Protein AF-A0A6J4YBT6-F1 (afdb_monomer_lite)

Secondary structure (DSSP, 8-state):
-HHHH-HHHHHHHHHHHTT-HHHHHHHHHHHHT-SSHHHHHHHHHHHHHHHHHTT-HHHHHHHHHHHHHH-TT---HHHHHHHHHHHHHHHHHHHHHTT-----

pLDDT: mean 95.5, std 7.11, range [60.28, 98.75]

Radius of gyration: 12.81 Å; chains: 1; bounding box: 27×21×35 Å

Foldseek 3Di:
DCVQQDPLLVVLLVCVLLLVLVSSLVSLVVQCPDPDLSNVLSSLLSQLLSCVVVVVVVSNQVSLVVNCVRPPVRPGSVSSVVVSVVVNVVSVVSCVVVVHDHDD

Structure (mmCIF, N/CA/C/O backbone):
data_AF-A0A6J4YBT6-F1
#
_entry.id   AF-A0A6J4YBT6-F1
#
loop_
_atom_site.group_PDB
_atom_site.id
_atom_site.type_symbol
_atom_site.label_atom_id
_atom_site.label_alt_id
_atom_site.label_comp_id
_atom_site.label_asym_id
_atom_site.label_entity_id
_atom_site.label_seq_id
_atom_site.pdbx_PDB_ins_code
_atom_site.Cartn_x
_atom_site.Cartn_y
_atom_site.Cartn_z
_atom_site.occupancy
_atom_site.B_iso_or_equiv
_atom_site.auth_seq_id
_atom_site.auth_comp_id
_atom_site.auth_asym_id
_atom_site.auth_atom_id
_atom_site.pdbx_PDB_model_num
ATOM 1 N N . MET A 1 1 ? 11.141 9.254 5.984 1.00 61.81 1 MET A N 1
ATOM 2 C CA . MET A 1 1 ? 10.411 8.163 5.299 1.00 61.81 1 MET A CA 1
ATOM 3 C C . MET A 1 1 ? 10.828 6.769 5.786 1.00 61.81 1 MET A C 1
ATOM 5 O O . MET A 1 1 ? 10.045 6.145 6.488 1.00 61.81 1 MET A O 1
ATOM 9 N N . LYS A 1 2 ? 12.066 6.306 5.512 1.00 60.28 2 LYS A N 1
ATOM 10 C CA . LYS A 1 2 ? 12.527 4.920 5.780 1.00 60.28 2 LYS A CA 1
ATOM 11 C C . LYS A 1 2 ? 12.323 4.428 7.225 1.00 60.28 2 LYS A C 1
ATOM 13 O O . LYS A 1 2 ? 11.833 3.325 7.415 1.00 60.28 2 LYS A O 1
ATOM 18 N N . LEU A 1 3 ? 12.631 5.243 8.241 1.00 65.38 3 LEU A N 1
ATOM 19 C CA . LEU A 1 3 ? 12.461 4.857 9.657 1.00 65.38 3 LEU A CA 1
ATOM 20 C C . LEU A 1 3 ? 10.994 4.609 10.051 1.00 65.38 3 LEU A C 1
ATOM 22 O O . LEU A 1 3 ? 10.716 3.688 10.817 1.00 65.38 3 LEU A O 1
ATOM 26 N N . LYS A 1 4 ? 10.067 5.408 9.505 1.00 77.88 4 LYS A N 1
ATOM 27 C CA . LYS A 1 4 ? 8.627 5.290 9.779 1.00 77.88 4 LYS A CA 1
ATOM 28 C C . LYS A 1 4 ? 8.019 4.072 9.080 1.00 77.88 4 LYS A C 1
ATOM 30 O O . LYS A 1 4 ? 7.215 3.374 9.681 1.00 77.88 4 LYS A O 1
ATOM 35 N N . MET A 1 5 ? 8.452 3.797 7.847 1.00 85.81 5 MET A N 1
ATOM 36 C CA . MET A 1 5 ? 7.936 2.672 7.062 1.00 85.81 5 MET A CA 1
ATOM 37 C C . MET A 1 5 ? 8.563 1.327 7.435 1.00 85.81 5 MET A C 1
ATOM 39 O O . MET A 1 5 ? 7.908 0.297 7.313 1.00 85.81 5 MET A O 1
ATOM 43 N N . GLY A 1 6 ? 9.817 1.322 7.881 1.00 92.31 6 GLY A N 1
ATOM 44 C CA . GLY A 1 6 ? 10.632 0.112 7.939 1.00 92.31 6 GLY A CA 1
ATOM 45 C C . GLY A 1 6 ? 11.320 -0.157 6.601 1.00 92.31 6 GLY A C 1
ATOM 46 O O . GLY A 1 6 ? 10.873 0.291 5.542 1.00 92.31 6 GLY A O 1
ATOM 47 N N . GLU A 1 7 ? 12.454 -0.857 6.649 1.00 95.75 7 GLU A N 1
ATOM 48 C CA . GLU A 1 7 ? 13.292 -1.088 5.468 1.00 95.75 7 GLU A CA 1
ATOM 49 C C . GLU A 1 7 ? 12.569 -1.875 4.375 1.00 95.75 7 GLU A C 1
ATOM 51 O O . GLU A 1 7 ? 12.626 -1.470 3.214 1.00 95.75 7 GLU A O 1
ATOM 56 N N . ASP A 1 8 ? 11.857 -2.941 4.736 1.00 97.12 8 ASP A N 1
ATOM 57 C CA . ASP A 1 8 ? 11.155 -3.771 3.759 1.00 97.12 8 ASP A CA 1
ATOM 58 C C . ASP A 1 8 ? 10.067 -2.985 3.034 1.00 97.12 8 ASP A C 1
ATOM 60 O O . ASP A 1 8 ? 10.054 -2.952 1.808 1.00 97.12 8 ASP A O 1
ATOM 64 N N . ASN A 1 9 ? 9.220 -2.252 3.760 1.00 98.00 9 ASN A N 1
ATOM 65 C CA . ASN A 1 9 ? 8.173 -1.441 3.136 1.00 98.00 9 ASN A CA 1
ATOM 66 C C . ASN A 1 9 ? 8.752 -0.306 2.284 1.00 98.00 9 ASN A C 1
ATOM 68 O O . ASN A 1 9 ? 8.227 -0.018 1.212 1.00 98.00 9 ASN A O 1
ATOM 72 N N . TYR A 1 10 ? 9.858 0.315 2.710 1.00 97.50 10 TYR A N 1
ATOM 73 C CA . TYR A 1 10 ? 10.542 1.318 1.892 1.00 97.50 10 TYR A CA 1
ATOM 74 C C . TYR A 1 10 ? 11.060 0.714 0.582 1.00 97.50 10 TYR A C 1
ATOM 76 O O . TYR A 1 10 ? 10.809 1.249 -0.496 1.00 97.50 10 TYR A O 1
ATOM 84 N N . ARG A 1 11 ? 11.732 -0.442 0.652 1.00 97.94 11 ARG A N 1
ATOM 85 C CA . ARG A 1 11 ? 12.180 -1.172 -0.543 1.00 97.94 11 ARG A CA 1
ATOM 86 C C . ARG A 1 11 ? 11.001 -1.642 -1.391 1.00 97.94 11 ARG A C 1
ATOM 88 O O . ARG A 1 11 ? 11.129 -1.703 -2.608 1.00 97.94 11 ARG A O 1
ATOM 95 N N . GLY A 1 12 ? 9.875 -1.969 -0.766 1.00 98.31 12 GLY A N 1
ATOM 96 C CA . GLY A 1 12 ? 8.654 -2.383 -1.441 1.00 98.31 12 GLY A CA 1
ATOM 97 C C . GLY A 1 12 ? 8.008 -1.244 -2.224 1.00 98.31 12 GLY A C 1
ATOM 98 O O . GLY A 1 12 ? 7.584 -1.462 -3.352 1.00 98.31 12 GLY A O 1
ATOM 99 N N . LEU A 1 13 ? 8.021 -0.020 -1.689 1.00 97.94 13 LEU A N 1
ATOM 100 C CA . LEU A 1 13 ? 7.593 1.172 -2.424 1.00 97.94 13 LEU A CA 1
ATOM 101 C C . LEU A 1 13 ? 8.504 1.447 -3.630 1.00 97.94 13 LEU A C 1
ATOM 103 O O . LEU A 1 13 ? 8.002 1.701 -4.720 1.00 97.94 13 LEU A O 1
ATOM 107 N N . LEU A 1 14 ? 9.827 1.329 -3.466 1.00 97.00 14 LEU A N 1
ATOM 108 C CA . LEU A 1 14 ? 10.763 1.452 -4.591 1.00 97.00 14 LEU A CA 1
ATOM 109 C C . LEU A 1 14 ? 10.515 0.369 -5.652 1.00 97.00 14 LEU A C 1
ATOM 111 O O . LEU A 1 14 ? 10.449 0.674 -6.835 1.00 97.00 14 LEU A O 1
ATOM 115 N N . ALA A 1 15 ? 10.301 -0.883 -5.242 1.00 98.12 15 ALA A N 1
ATOM 116 C CA . ALA A 1 15 ? 9.945 -1.963 -6.162 1.00 98.12 15 ALA A CA 1
ATOM 117 C C . ALA A 1 15 ? 8.614 -1.694 -6.884 1.00 98.12 15 ALA A C 1
ATOM 119 O O . ALA A 1 15 ? 8.481 -2.003 -8.066 1.00 98.12 15 ALA A O 1
ATOM 120 N N . LEU A 1 16 ? 7.635 -1.084 -6.205 1.00 98.06 16 LEU A N 1
ATOM 121 C CA . LEU A 1 16 ? 6.392 -0.662 -6.843 1.00 98.06 16 LEU A CA 1
ATOM 122 C C . LEU A 1 16 ? 6.667 0.394 -7.921 1.00 98.06 16 LEU A C 1
ATOM 124 O O . LEU A 1 16 ? 6.134 0.254 -9.018 1.00 98.06 16 LEU A O 1
ATOM 128 N N . VAL A 1 17 ? 7.519 1.395 -7.670 1.00 97.88 17 VAL A N 1
ATOM 129 C CA . VAL A 1 17 ? 7.944 2.363 -8.703 1.00 97.88 17 VAL A CA 1
ATOM 130 C C . VAL A 1 17 ? 8.506 1.641 -9.933 1.00 97.88 17 VAL A C 1
ATOM 132 O O . VAL A 1 17 ? 8.067 1.935 -11.038 1.00 97.88 17 VAL A O 1
ATOM 135 N N . GLU A 1 18 ? 9.345 0.616 -9.756 1.00 97.62 18 GLU A N 1
ATOM 136 C CA . GLU A 1 18 ? 9.901 -0.200 -10.857 1.00 97.62 18 GLU A CA 1
ATOM 137 C C . GLU A 1 18 ? 8.894 -1.140 -11.554 1.00 97.62 18 GLU A C 1
ATOM 139 O O . GLU A 1 18 ? 9.287 -1.962 -12.380 1.00 97.62 18 GLU A O 1
ATOM 144 N N . CYS A 1 19 ? 7.600 -1.076 -11.223 1.00 96.94 19 CYS A N 1
ATOM 145 C CA . CYS A 1 19 ? 6.580 -2.033 -11.673 1.00 96.94 19 CYS A CA 1
ATOM 146 C C . CYS A 1 19 ? 6.865 -3.493 -11.255 1.00 96.94 19 CYS A C 1
ATOM 148 O O . CYS A 1 19 ? 6.334 -4.432 -11.848 1.00 96.94 19 CYS A O 1
ATOM 150 N N . GLU A 1 20 ? 7.679 -3.719 -10.222 1.00 97.69 20 GLU A N 1
ATOM 151 C CA . GLU A 1 20 ? 7.984 -5.050 -9.691 1.00 97.69 20 GLU A CA 1
ATOM 152 C C . GLU A 1 20 ? 6.945 -5.463 -8.630 1.00 97.69 20 GLU A C 1
ATOM 154 O O . GLU A 1 20 ? 7.283 -5.731 -7.473 1.00 97.69 20 GLU A O 1
ATOM 159 N N . HIS A 1 21 ? 5.657 -5.528 -8.995 1.00 97.81 21 HIS A N 1
ATOM 160 C CA . HIS A 1 21 ? 4.558 -5.733 -8.032 1.00 97.81 21 HIS A CA 1
ATOM 161 C C . HIS A 1 21 ? 4.711 -6.994 -7.172 1.00 97.81 21 HIS A C 1
ATOM 163 O O . HIS A 1 21 ? 4.440 -6.953 -5.975 1.00 97.81 21 HIS A O 1
ATOM 169 N N . ASN A 1 22 ? 5.205 -8.102 -7.737 1.00 97.69 22 ASN A N 1
ATOM 170 C CA . ASN A 1 22 ? 5.455 -9.337 -6.979 1.00 97.69 22 ASN A CA 1
ATOM 171 C C . ASN A 1 22 ? 6.531 -9.151 -5.898 1.00 97.69 22 ASN A C 1
ATOM 173 O O . ASN A 1 22 ? 6.413 -9.688 -4.795 1.00 97.69 22 ASN A O 1
ATOM 177 N N . ARG A 1 23 ? 7.580 -8.379 -6.202 1.00 98.31 23 ARG A N 1
ATOM 178 C CA . ARG A 1 23 ? 8.641 -8.067 -5.242 1.00 98.31 23 ARG A CA 1
ATOM 179 C C . ARG A 1 23 ? 8.140 -7.088 -4.186 1.00 98.31 23 ARG A C 1
ATOM 181 O O . ARG A 1 23 ? 8.402 -7.301 -3.005 1.00 98.31 23 ARG A O 1
ATOM 188 N N . ALA A 1 24 ? 7.390 -6.065 -4.596 1.00 98.50 24 ALA A N 1
ATOM 189 C CA . ALA A 1 24 ? 6.740 -5.129 -3.685 1.00 98.50 24 ALA A CA 1
ATOM 190 C C . ALA A 1 24 ? 5.819 -5.864 -2.694 1.00 98.50 24 ALA A C 1
ATOM 192 O O . ALA A 1 24 ? 5.871 -5.608 -1.494 1.00 98.50 24 ALA A O 1
ATOM 193 N N . GLU A 1 25 ? 5.050 -6.845 -3.173 1.00 98.44 25 GLU A N 1
ATOM 194 C CA . GLU A 1 25 ? 4.167 -7.683 -2.357 1.00 98.44 25 GLU A CA 1
ATOM 195 C C . GLU A 1 25 ? 4.946 -8.542 -1.348 1.00 98.44 25 GLU A C 1
ATOM 197 O O . GLU A 1 25 ? 4.567 -8.625 -0.179 1.00 98.44 25 GLU A O 1
ATOM 202 N N . ALA A 1 26 ? 6.046 -9.172 -1.771 1.00 98.50 26 ALA A N 1
ATOM 203 C CA . ALA A 1 26 ? 6.896 -9.960 -0.877 1.00 98.50 26 ALA A CA 1
ATOM 204 C C . ALA A 1 26 ? 7.517 -9.096 0.234 1.00 98.50 26 ALA A C 1
ATOM 206 O O . ALA A 1 26 ? 7.542 -9.499 1.397 1.00 98.50 26 ALA A O 1
ATOM 207 N N . LEU A 1 27 ? 7.961 -7.887 -0.112 1.00 98.56 27 LEU A N 1
ATOM 208 C CA . LEU A 1 27 ? 8.523 -6.923 0.833 1.00 98.56 27 LEU A CA 1
ATOM 209 C C . LEU A 1 27 ? 7.463 -6.381 1.800 1.00 98.56 27 LEU A C 1
ATOM 211 O O . LEU A 1 27 ? 7.707 -6.315 3.002 1.00 98.56 27 LEU A O 1
ATOM 215 N N . ALA A 1 28 ? 6.252 -6.090 1.319 1.00 98.38 28 ALA A N 1
ATOM 216 C CA . ALA A 1 28 ? 5.144 -5.724 2.193 1.00 98.38 28 ALA A CA 1
ATOM 217 C C . ALA A 1 28 ? 4.834 -6.850 3.197 1.00 98.38 28 ALA A C 1
ATOM 219 O O . ALA A 1 28 ? 4.687 -6.596 4.391 1.00 98.38 28 ALA A O 1
ATOM 220 N N . LYS A 1 29 ? 4.797 -8.116 2.758 1.00 98.06 29 LYS A N 1
ATOM 221 C CA . LYS A 1 29 ? 4.606 -9.273 3.658 1.00 98.06 29 LYS A CA 1
ATOM 222 C C . LYS A 1 29 ? 5.714 -9.404 4.708 1.00 98.06 29 LYS A C 1
ATOM 224 O O . LYS A 1 29 ? 5.427 -9.794 5.835 1.00 98.06 29 LYS A O 1
ATOM 229 N N . ALA A 1 30 ? 6.960 -9.067 4.381 1.00 96.75 30 ALA A N 1
ATOM 230 C CA . ALA A 1 30 ? 8.029 -9.013 5.378 1.00 96.75 30 ALA A CA 1
ATOM 231 C C . ALA A 1 30 ? 7.757 -7.917 6.428 1.00 96.75 30 ALA A C 1
ATOM 233 O O . ALA A 1 30 ? 7.777 -8.199 7.626 1.00 96.75 30 ALA A O 1
ATOM 234 N N . GLY A 1 31 ? 7.377 -6.710 5.988 1.00 95.62 31 GLY A N 1
ATOM 235 C CA . GLY A 1 31 ? 7.028 -5.595 6.876 1.00 95.62 31 GLY A CA 1
ATOM 236 C C . GLY A 1 31 ? 5.830 -5.863 7.799 1.00 95.62 31 GLY A C 1
ATOM 237 O O . GLY A 1 31 ? 5.812 -5.388 8.933 1.00 95.62 31 GLY A O 1
ATOM 238 N N . GLU A 1 32 ? 4.859 -6.669 7.360 1.00 95.69 32 GLU A N 1
ATOM 239 C CA . GLU A 1 32 ? 3.707 -7.106 8.172 1.00 95.69 32 GLU A CA 1
ATOM 240 C C . GLU A 1 32 ? 4.121 -7.935 9.399 1.00 95.69 32 GLU A C 1
ATOM 242 O O . GLU A 1 32 ? 3.476 -7.871 10.447 1.00 95.69 32 GLU A O 1
ATOM 247 N N . ASN A 1 33 ? 5.221 -8.684 9.287 1.00 95.06 33 ASN A N 1
ATOM 248 C CA . ASN A 1 33 ? 5.752 -9.523 10.362 1.00 95.06 33 ASN A CA 1
ATOM 249 C C . ASN A 1 33 ? 6.685 -8.761 11.321 1.00 95.06 33 ASN A C 1
ATOM 251 O O . ASN A 1 33 ? 7.181 -9.347 12.284 1.00 95.06 33 ASN A O 1
ATOM 255 N N . SER A 1 34 ? 6.927 -7.465 11.090 1.00 94.94 34 SER A N 1
ATOM 256 C CA . SER A 1 34 ? 7.744 -6.627 11.977 1.00 94.94 34 SER A CA 1
ATOM 257 C C . SER A 1 34 ? 7.133 -6.537 13.376 1.00 94.94 34 SER A C 1
ATOM 259 O O . SER A 1 34 ? 5.919 -6.465 13.528 1.00 94.94 34 SER A O 1
ATOM 261 N N . SER A 1 35 ? 7.953 -6.472 14.425 1.00 94.00 35 SER A N 1
ATOM 262 C CA . SER A 1 35 ? 7.469 -6.192 15.785 1.00 94.00 35 SER A CA 1
ATOM 263 C C . SER A 1 35 ? 7.040 -4.732 15.977 1.00 94.00 35 SER A C 1
ATOM 265 O O . SER A 1 35 ? 6.330 -4.426 16.934 1.00 94.00 35 SER A O 1
ATOM 267 N N . ASN A 1 36 ? 7.433 -3.830 15.071 1.00 95.00 36 ASN A N 1
ATOM 268 C CA . ASN A 1 36 ? 7.090 -2.416 15.145 1.00 95.00 36 ASN A CA 1
ATOM 269 C C . ASN A 1 36 ? 5.693 -2.156 14.538 1.00 95.00 36 ASN A C 1
ATOM 271 O O . ASN A 1 36 ? 5.496 -2.404 13.344 1.00 95.00 36 ASN A O 1
ATOM 275 N N . PRO A 1 37 ? 4.730 -1.608 15.305 1.00 93.88 37 PRO A N 1
ATOM 276 C CA . PRO A 1 37 ? 3.368 -1.375 14.821 1.00 93.88 37 PRO A CA 1
ATOM 277 C C . PRO A 1 37 ? 3.301 -0.405 13.632 1.00 93.88 37 PRO A C 1
ATOM 279 O O . PRO A 1 37 ? 2.492 -0.614 12.732 1.00 93.88 37 PRO A O 1
ATOM 282 N N . TYR A 1 38 ? 4.190 0.592 13.554 1.00 93.88 38 TYR A N 1
ATOM 283 C CA . TYR A 1 38 ? 4.238 1.516 12.415 1.00 93.88 38 TYR A CA 1
ATOM 284 C C . TYR A 1 38 ? 4.684 0.826 11.126 1.00 93.88 38 TYR A C 1
ATOM 286 O O . TYR A 1 38 ? 4.214 1.164 10.040 1.00 93.88 38 TYR A O 1
ATOM 294 N N . HIS A 1 39 ? 5.564 -0.174 11.230 1.00 96.38 39 HIS A N 1
ATOM 295 C CA . HIS A 1 39 ? 5.989 -0.963 10.072 1.00 96.38 39 HIS A CA 1
ATOM 296 C C . HIS A 1 39 ? 4.864 -1.889 9.607 1.00 96.38 39 HIS A C 1
ATOM 298 O O . HIS A 1 39 ? 4.639 -2.007 8.404 1.00 96.38 39 HIS A O 1
ATOM 304 N N . LYS A 1 40 ? 4.097 -2.477 10.536 1.00 97.06 40 LYS A N 1
ATOM 305 C CA . LYS A 1 40 ? 2.894 -3.249 10.185 1.00 97.06 40 LYS A CA 1
ATOM 306 C C . LYS A 1 40 ? 1.857 -2.387 9.470 1.00 97.06 40 LYS A C 1
ATOM 308 O O . LYS A 1 40 ? 1.361 -2.778 8.417 1.00 97.06 40 LYS A O 1
ATOM 313 N N . LEU A 1 41 ? 1.580 -1.195 10.001 1.00 97.25 41 LEU A N 1
ATOM 314 C CA . LEU A 1 41 ? 0.654 -0.250 9.380 1.00 97.25 41 LEU A CA 1
ATOM 315 C C . LEU A 1 41 ? 1.143 0.182 7.988 1.00 97.25 41 LEU A C 1
ATOM 317 O O . LEU A 1 41 ? 0.386 0.165 7.022 1.00 97.25 41 LEU A O 1
ATOM 321 N N . SER A 1 42 ? 2.438 0.470 7.851 1.00 97.75 42 SER A N 1
ATOM 322 C CA . SER A 1 42 ? 3.037 0.822 6.556 1.00 97.75 42 SER A CA 1
ATOM 323 C C . SER A 1 42 ? 2.967 -0.321 5.538 1.00 97.75 42 SER A C 1
ATOM 325 O O . SER A 1 42 ? 2.789 -0.070 4.348 1.00 97.75 42 SER A O 1
ATOM 327 N N . SER A 1 43 ? 3.074 -1.575 5.985 1.00 98.31 43 SER A N 1
ATOM 328 C CA . SER A 1 43 ? 2.873 -2.751 5.130 1.00 98.31 43 SER A CA 1
ATOM 329 C C . SER A 1 43 ? 1.440 -2.831 4.610 1.00 98.31 43 SER A C 1
ATOM 331 O O . SER A 1 43 ? 1.224 -3.075 3.421 1.00 98.31 43 SER A O 1
ATOM 333 N N . LEU A 1 44 ? 0.458 -2.583 5.478 1.00 98.56 44 LEU A N 1
ATOM 334 C CA . LEU A 1 44 ? -0.950 -2.589 5.101 1.00 98.56 44 LEU A CA 1
ATOM 335 C C . LEU A 1 44 ? -1.253 -1.532 4.027 1.00 98.56 44 LEU A C 1
ATOM 337 O O . LEU A 1 44 ? -1.867 -1.851 3.006 1.00 98.56 44 LEU A O 1
ATOM 341 N N . TRP A 1 45 ? -0.744 -0.312 4.208 1.00 98.56 45 TRP A N 1
ATOM 342 C CA . TRP A 1 45 ? -0.820 0.746 3.201 1.00 98.56 45 TRP A CA 1
ATOM 343 C C . TRP A 1 45 ? -0.126 0.364 1.891 1.00 98.56 45 TRP A C 1
ATOM 345 O O . TRP A 1 45 ? -0.708 0.516 0.817 1.00 98.56 45 TRP A O 1
ATOM 355 N N . LEU A 1 46 ? 1.078 -0.212 1.952 1.00 98.69 46 LEU A N 1
ATOM 356 C CA . LEU A 1 46 ? 1.794 -0.656 0.754 1.00 98.69 46 LEU A CA 1
ATOM 357 C C . LEU A 1 46 ? 1.020 -1.735 -0.020 1.00 98.69 46 LEU A C 1
ATOM 359 O O . LEU A 1 46 ? 0.948 -1.679 -1.247 1.00 98.69 46 LEU A O 1
ATOM 363 N N . LYS A 1 47 ? 0.375 -2.682 0.669 1.00 98.75 47 LYS A N 1
ATOM 364 C CA . LYS A 1 47 ? -0.505 -3.669 0.022 1.00 98.75 47 LYS A CA 1
ATOM 365 C C . LYS A 1 47 ? -1.686 -3.004 -0.683 1.00 98.75 47 LYS A C 1
ATOM 367 O O . LYS A 1 47 ? -2.082 -3.469 -1.752 1.00 98.75 47 LYS A O 1
ATOM 372 N N . ALA A 1 48 ? -2.248 -1.938 -0.109 1.00 98.75 48 ALA A N 1
ATOM 373 C CA . ALA A 1 48 ? -3.342 -1.189 -0.722 1.00 98.75 48 ALA A CA 1
ATOM 374 C C . ALA A 1 48 ? -2.885 -0.451 -1.990 1.00 98.75 48 ALA A C 1
ATOM 376 O O . ALA A 1 48 ? -3.571 -0.532 -3.010 1.00 98.75 48 ALA A O 1
ATOM 377 N N . LEU A 1 49 ? -1.694 0.163 -1.963 1.00 98.56 49 LEU A N 1
ATOM 378 C CA . LEU A 1 49 ? -1.058 0.762 -3.143 1.00 98.56 49 LEU A CA 1
ATOM 379 C C . LEU A 1 49 ? -0.867 -0.275 -4.256 1.00 98.56 49 LEU A C 1
ATOM 381 O O . LEU A 1 49 ? -1.296 -0.048 -5.384 1.00 98.56 49 LEU A O 1
ATOM 385 N N . ILE A 1 50 ? -0.290 -1.440 -3.937 1.00 98.56 50 ILE A N 1
ATOM 386 C CA . ILE A 1 50 ? -0.061 -2.527 -4.904 1.00 98.56 50 ILE A CA 1
ATOM 387 C C . ILE A 1 50 ? -1.387 -3.010 -5.509 1.00 98.56 50 ILE A C 1
ATOM 389 O O . ILE A 1 50 ? -1.500 -3.143 -6.727 1.00 98.56 50 ILE A O 1
ATOM 393 N N . ALA A 1 51 ? -2.399 -3.267 -4.675 1.00 98.50 51 ALA A N 1
ATOM 394 C CA . ALA A 1 51 ? -3.698 -3.757 -5.131 1.00 98.50 51 ALA A CA 1
ATOM 395 C C . ALA A 1 51 ? -4.434 -2.732 -6.012 1.00 98.50 51 ALA A C 1
ATOM 397 O O . ALA A 1 51 ? -5.008 -3.114 -7.034 1.00 98.50 51 ALA A O 1
ATOM 398 N N . ASN A 1 52 ? -4.404 -1.445 -5.643 1.00 98.19 52 ASN A N 1
ATOM 399 C CA . ASN A 1 52 ? -5.014 -0.373 -6.432 1.00 98.19 52 ASN A CA 1
ATOM 400 C C . ASN A 1 52 ? -4.264 -0.168 -7.760 1.00 98.19 52 ASN A C 1
ATOM 402 O O . ASN A 1 52 ? -4.892 -0.110 -8.817 1.00 98.19 52 ASN A O 1
ATOM 406 N N . ASP A 1 53 ? -2.929 -0.187 -7.752 1.00 97.62 53 ASP A N 1
ATOM 407 C CA . ASP A 1 53 ? -2.146 -0.066 -8.983 1.00 97.62 53 ASP A CA 1
ATOM 408 C C . ASP A 1 53 ? -2.396 -1.231 -9.957 1.00 97.62 53 ASP A C 1
ATOM 410 O O . ASP A 1 53 ? -2.538 -1.006 -11.155 1.00 97.62 53 ASP A O 1
ATOM 414 N N . LEU A 1 54 ? -2.582 -2.454 -9.444 1.00 97.38 54 LEU A N 1
ATOM 415 C CA . LEU A 1 54 ? -2.992 -3.638 -10.218 1.00 97.38 54 LEU A CA 1
ATOM 416 C C . LEU A 1 54 ? -4.500 -3.706 -10.526 1.00 97.38 54 LEU A C 1
ATOM 418 O O . LEU A 1 54 ? -4.976 -4.709 -11.055 1.00 97.38 54 LEU A O 1
ATOM 422 N N . ARG A 1 55 ? -5.285 -2.681 -10.175 1.00 96.62 55 ARG A N 1
ATOM 423 C CA . ARG A 1 55 ? -6.745 -2.619 -10.393 1.00 96.62 55 ARG A CA 1
ATOM 424 C C . ARG A 1 55 ? -7.530 -3.779 -9.754 1.00 96.62 55 ARG A C 1
ATOM 426 O O . ARG A 1 55 ? -8.624 -4.123 -10.209 1.00 96.62 55 ARG A O 1
ATOM 433 N N . GLN A 1 56 ? -7.027 -4.357 -8.663 1.00 97.75 56 GLN A N 1
ATOM 434 C CA . GLN A 1 56 ? -7.652 -5.468 -7.933 1.00 97.75 56 GLN A CA 1
ATOM 435 C C . GLN A 1 56 ? -8.754 -4.968 -6.983 1.00 97.75 56 GLN A C 1
ATOM 437 O O . GLN A 1 56 ? -8.617 -5.044 -5.763 1.00 97.75 56 GLN A O 1
ATOM 442 N N . LYS A 1 57 ? -9.864 -4.463 -7.541 1.00 96.88 57 LYS A N 1
ATOM 443 C CA . LYS A 1 57 ? -10.934 -3.748 -6.808 1.00 96.88 57 LYS A CA 1
ATOM 444 C C . LYS A 1 57 ? -11.388 -4.436 -5.514 1.00 96.88 57 LYS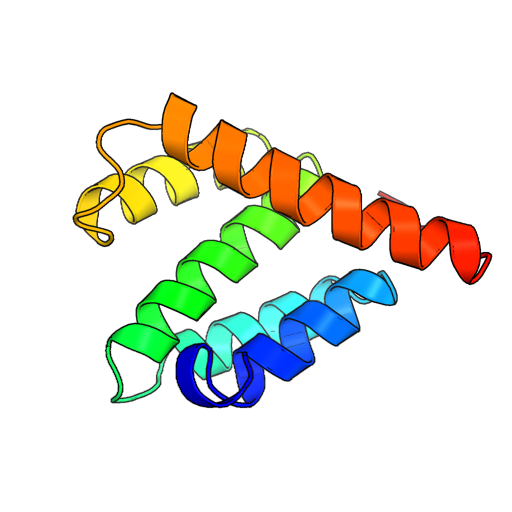 A C 1
ATOM 446 O O . LYS A 1 57 ? -11.427 -3.791 -4.467 1.00 96.88 57 LYS A O 1
ATOM 451 N N . ASP A 1 58 ? -11.668 -5.738 -5.559 1.00 98.06 58 ASP A N 1
ATOM 452 C CA . ASP A 1 58 ? -12.142 -6.493 -4.387 1.00 98.06 58 ASP A CA 1
ATOM 453 C C . ASP A 1 58 ? -11.093 -6.568 -3.276 1.00 98.06 58 ASP 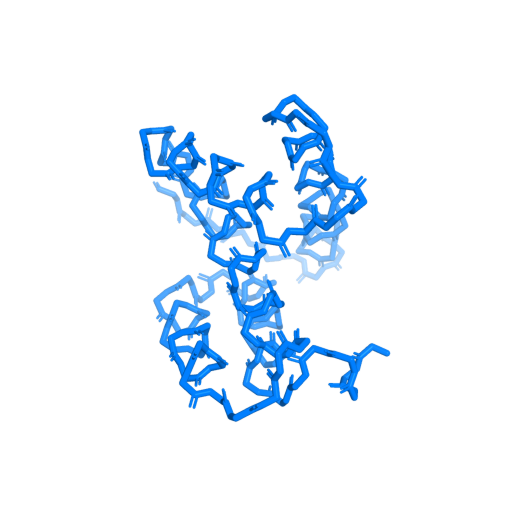A C 1
ATOM 455 O O . ASP A 1 58 ? -11.412 -6.492 -2.086 1.00 98.06 58 ASP A O 1
ATOM 459 N N . ARG A 1 59 ? -9.820 -6.710 -3.657 1.00 98.31 59 ARG A N 1
ATOM 460 C CA . ARG A 1 59 ? -8.701 -6.741 -2.717 1.00 98.31 59 ARG A CA 1
ATOM 461 C C . ARG A 1 59 ? -8.481 -5.359 -2.111 1.00 98.31 59 ARG A C 1
ATOM 463 O O . ARG A 1 59 ? -8.365 -5.251 -0.892 1.00 98.31 59 ARG A O 1
ATOM 470 N N . THR A 1 60 ? -8.488 -4.318 -2.937 1.00 98.50 60 THR A N 1
ATOM 471 C CA . THR A 1 60 ? -8.357 -2.923 -2.508 1.00 98.50 60 THR A CA 1
ATOM 472 C C . THR A 1 60 ? -9.447 -2.545 -1.503 1.00 98.50 60 THR A C 1
ATOM 474 O O . THR A 1 60 ? -9.140 -2.046 -0.425 1.00 98.50 60 THR A O 1
ATOM 477 N N . ALA A 1 61 ? -10.711 -2.888 -1.774 1.00 98.19 61 ALA A N 1
ATOM 478 C CA . ALA A 1 61 ? -11.824 -2.597 -0.869 1.00 98.19 61 ALA A CA 1
ATOM 479 C C . ALA A 1 61 ? -11.692 -3.283 0.507 1.00 98.19 61 ALA A C 1
ATOM 481 O O . ALA A 1 61 ? -12.070 -2.705 1.531 1.00 98.19 61 ALA A O 1
ATOM 482 N N . LYS A 1 62 ? -11.147 -4.509 0.547 1.00 98.62 62 LYS A N 1
ATOM 483 C CA . LYS A 1 62 ? -10.844 -5.220 1.802 1.00 98.62 62 LYS A CA 1
ATOM 484 C C . LYS A 1 62 ? -9.693 -4.561 2.561 1.00 98.62 62 LYS A C 1
ATOM 486 O O . LYS A 1 62 ? -9.785 -4.417 3.776 1.00 98.62 62 LYS A O 1
ATOM 491 N N . LEU A 1 63 ? -8.643 -4.140 1.860 1.00 98.75 63 LEU A N 1
ATOM 492 C CA . LEU A 1 63 ? -7.495 -3.462 2.468 1.00 98.75 63 LEU A CA 1
ATOM 493 C C . LEU A 1 63 ? -7.887 -2.096 3.041 1.00 98.75 63 LEU A C 1
ATOM 495 O O . LEU A 1 63 ? -7.503 -1.792 4.163 1.00 98.75 63 LEU A O 1
ATOM 499 N N . TYR A 1 64 ? -8.739 -1.326 2.360 1.00 98.69 64 TYR A N 1
ATOM 500 C CA . TYR A 1 64 ? -9.269 -0.072 2.909 1.00 98.69 64 TYR A CA 1
ATOM 501 C C . TYR A 1 64 ? -10.092 -0.282 4.177 1.00 98.69 64 TYR A C 1
ATOM 503 O O . TYR A 1 64 ? -9.982 0.506 5.108 1.00 98.69 64 TYR A O 1
ATOM 511 N N . GLN A 1 65 ? -10.872 -1.365 4.264 1.00 98.62 65 GLN A N 1
ATOM 512 C CA . GLN A 1 65 ? -11.548 -1.706 5.519 1.00 98.62 65 GLN A CA 1
ATOM 513 C C . GLN A 1 65 ? -10.551 -1.971 6.653 1.00 98.62 65 GLN A C 1
ATOM 515 O O . GLN A 1 65 ? -10.795 -1.556 7.780 1.00 98.62 65 GLN A O 1
ATOM 520 N N . GLN A 1 66 ? -9.458 -2.679 6.361 1.00 98.56 66 GLN A N 1
ATOM 521 C CA . GLN A 1 66 ? -8.425 -2.984 7.351 1.00 98.56 66 GLN A CA 1
ATOM 522 C C . GLN A 1 66 ? -7.667 -1.726 7.782 1.00 98.56 66 GLN A C 1
ATOM 524 O O . GLN A 1 66 ? -7.361 -1.601 8.962 1.00 98.56 66 GLN A O 1
ATOM 529 N N . ILE A 1 67 ? -7.401 -0.795 6.859 1.00 98.62 67 ILE A N 1
ATOM 530 C CA . ILE A 1 67 ? -6.751 0.489 7.160 1.00 98.62 67 ILE A CA 1
ATOM 531 C C . ILE A 1 67 ? -7.608 1.294 8.129 1.00 98.62 67 ILE A C 1
ATOM 533 O O . ILE A 1 67 ? -7.098 1.684 9.166 1.00 98.62 67 ILE A O 1
ATOM 537 N N . VAL A 1 68 ? -8.912 1.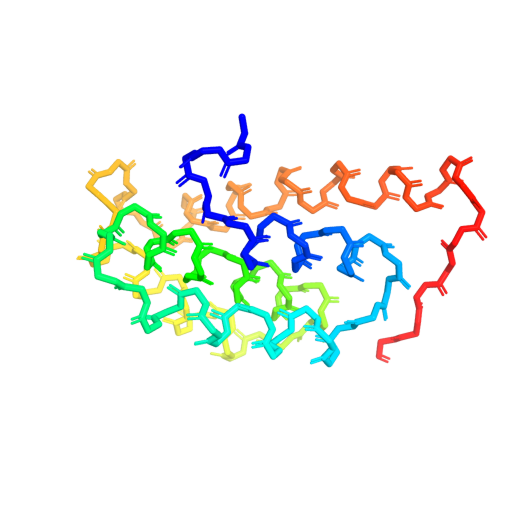433 7.873 1.00 98.56 68 VAL A N 1
ATOM 538 C CA . VAL A 1 68 ? -9.839 2.113 8.801 1.00 98.56 68 VAL A CA 1
ATOM 539 C C . VAL A 1 68 ? -9.821 1.483 10.201 1.00 98.56 68 VAL A C 1
ATOM 541 O O . VAL A 1 68 ? -9.966 2.166 11.205 1.00 98.56 68 VAL A O 1
ATOM 544 N N . SER A 1 69 ? -9.639 0.163 10.303 1.00 98.25 69 SER A N 1
ATOM 545 C CA . SER A 1 69 ? -9.533 -0.509 11.605 1.00 98.25 69 SER A CA 1
ATOM 546 C C . SER A 1 69 ? -8.182 -0.329 12.306 1.00 98.25 69 SER A C 1
ATOM 548 O O . SER A 1 69 ? -8.106 -0.568 13.509 1.00 98.25 69 SER A O 1
ATOM 550 N N . ALA A 1 70 ? -7.118 0.002 11.575 1.00 97.31 70 ALA A N 1
ATOM 551 C CA . ALA A 1 70 ? -5.742 -0.035 12.073 1.00 97.31 70 ALA A CA 1
ATOM 552 C C . ALA A 1 70 ? -5.079 1.347 12.170 1.00 97.31 70 ALA A C 1
ATOM 554 O O . ALA A 1 70 ? -4.151 1.514 12.960 1.00 97.31 70 ALA A O 1
ATOM 555 N N . ASP A 1 71 ? -5.528 2.305 11.364 1.00 97.56 71 ASP A N 1
ATOM 556 C CA . ASP A 1 71 ? -5.015 3.665 11.286 1.00 97.56 71 ASP A CA 1
ATOM 557 C C . ASP A 1 71 ? -6.015 4.625 11.928 1.00 97.56 71 ASP A C 1
ATOM 559 O O . ASP A 1 71 ? -7.097 4.857 11.393 1.00 97.56 71 ASP A O 1
ATOM 563 N N . ALA A 1 72 ? -5.666 5.163 13.096 1.00 96.75 72 ALA A N 1
ATOM 564 C CA . ALA A 1 72 ? -6.557 6.034 13.860 1.00 96.75 72 ALA A CA 1
ATOM 565 C C . ALA A 1 72 ? -6.836 7.379 13.166 1.00 96.75 72 ALA A C 1
ATOM 567 O O . ALA A 1 72 ? -7.781 8.060 13.552 1.00 96.75 72 ALA A O 1
ATOM 568 N N . ASP A 1 73 ? -6.038 7.743 12.158 1.00 97.06 73 ASP A N 1
AT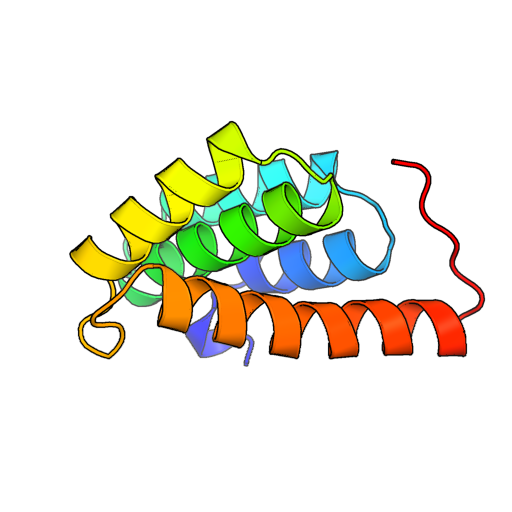OM 569 C CA . ASP A 1 73 ? -6.207 8.979 11.392 1.00 97.06 73 ASP A CA 1
ATOM 570 C C . ASP A 1 73 ? -7.152 8.797 10.184 1.00 97.06 73 ASP A C 1
ATOM 572 O O . ASP A 1 73 ? -7.430 9.757 9.459 1.00 97.06 73 ASP A O 1
ATOM 576 N N . ILE A 1 74 ? -7.644 7.572 9.939 1.00 98.19 74 ILE A N 1
ATOM 577 C CA . ILE A 1 74 ? -8.477 7.225 8.783 1.00 98.19 74 ILE A CA 1
ATOM 578 C C . ILE A 1 74 ? -9.859 6.742 9.216 1.00 98.19 74 ILE A C 1
ATOM 5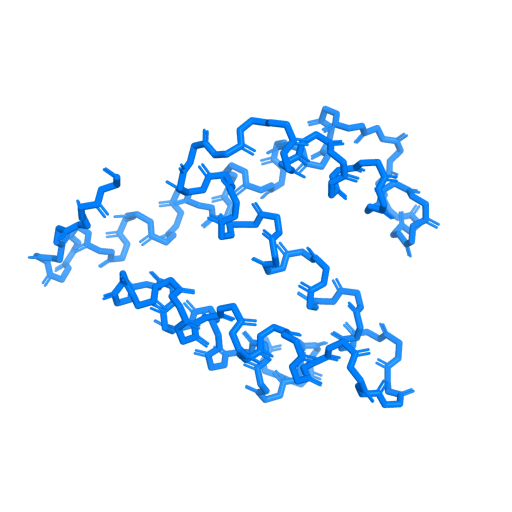80 O O . ILE A 1 74 ? -10.044 5.602 9.640 1.00 98.19 74 ILE A O 1
ATOM 584 N N . ASP A 1 75 ? -10.871 7.568 8.972 1.00 97.56 75 ASP A N 1
ATOM 585 C CA . ASP A 1 75 ? -12.240 7.286 9.411 1.00 97.56 75 ASP A CA 1
ATOM 586 C C . ASP A 1 75 ? -13.032 6.433 8.411 1.00 97.56 75 ASP A C 1
ATOM 588 O O . ASP A 1 75 ? -13.989 5.739 8.764 1.00 97.56 75 ASP A O 1
ATOM 592 N N . THR A 1 76 ? -12.684 6.503 7.121 1.00 98.56 76 THR A N 1
ATOM 593 C CA . THR A 1 76 ? -13.505 5.922 6.048 1.00 98.56 76 THR A CA 1
ATOM 594 C C . THR A 1 76 ? -12.683 5.255 4.951 1.00 98.56 76 THR A C 1
ATOM 596 O O . THR A 1 76 ? -11.535 5.608 4.681 1.00 98.56 76 THR A O 1
ATOM 599 N N . LYS A 1 77 ? -13.309 4.313 4.229 1.00 98.25 77 LYS A N 1
ATOM 600 C CA . LYS A 1 77 ? -12.700 3.706 3.031 1.00 98.25 77 LYS A CA 1
ATOM 601 C C . LYS A 1 77 ? -12.439 4.739 1.939 1.00 98.25 77 LYS A C 1
ATOM 603 O O . LYS A 1 77 ? -11.509 4.576 1.162 1.00 98.25 77 LYS A O 1
ATOM 608 N N . GLN A 1 78 ? -13.277 5.770 1.866 1.00 98.31 78 GLN A N 1
ATOM 609 C CA . GLN A 1 78 ? -13.150 6.872 0.923 1.00 98.31 78 GLN A CA 1
ATOM 610 C C . GLN A 1 78 ? -11.888 7.684 1.212 1.00 98.31 78 GLN A C 1
ATOM 612 O O . GLN A 1 78 ? -11.136 7.968 0.286 1.00 98.31 78 GLN A O 1
ATOM 617 N N . GLN A 1 79 ? -11.614 7.979 2.484 1.00 98.38 79 GLN A N 1
ATOM 618 C CA . GLN A 1 79 ? -10.368 8.625 2.892 1.00 98.38 79 GLN A CA 1
ATOM 619 C C . GLN A 1 79 ? -9.159 7.729 2.595 1.00 98.38 79 GLN A C 1
ATOM 621 O O . GLN A 1 79 ? -8.217 8.184 1.957 1.00 98.38 79 GLN A O 1
ATOM 626 N N . ALA A 1 80 ? -9.217 6.433 2.934 1.00 98.50 80 ALA A N 1
ATOM 627 C CA . ALA A 1 80 ? -8.152 5.485 2.584 1.00 98.50 80 ALA A CA 1
ATOM 628 C C . ALA A 1 80 ? -7.880 5.433 1.066 1.00 98.50 80 ALA A C 1
ATOM 630 O O . ALA A 1 80 ? -6.727 5.368 0.634 1.00 98.50 80 ALA A O 1
ATOM 631 N N . SER A 1 81 ? -8.938 5.484 0.251 1.00 98.50 81 SER A N 1
ATOM 632 C CA . SER A 1 81 ? -8.831 5.559 -1.209 1.00 98.50 81 SER A CA 1
ATOM 633 C C . SER A 1 81 ? -8.129 6.829 -1.659 1.00 98.50 81 SER A C 1
ATOM 635 O O . SER A 1 81 ? -7.193 6.737 -2.445 1.00 98.50 81 SER A O 1
ATOM 637 N N . LEU A 1 82 ? -8.540 7.988 -1.138 1.00 98.38 82 LEU A N 1
ATOM 638 C CA . LEU A 1 82 ? -7.959 9.279 -1.495 1.00 98.38 82 LEU A CA 1
ATOM 639 C C . LEU A 1 82 ? -6.457 9.322 -1.189 1.00 98.38 82 LEU A C 1
ATOM 641 O O . LEU A 1 82 ? -5.670 9.658 -2.068 1.00 98.38 82 LEU A O 1
ATOM 645 N N . GLU A 1 83 ? -6.054 8.908 0.013 1.00 98.06 83 GLU A N 1
ATOM 646 C CA . GLU A 1 83 ? -4.639 8.849 0.406 1.00 98.06 83 GLU A CA 1
ATOM 647 C C . GLU A 1 83 ? -3.839 7.881 -0.480 1.00 98.06 83 GLU A C 1
ATOM 649 O O . GLU A 1 83 ? -2.719 8.172 -0.904 1.00 98.06 83 GLU A O 1
ATOM 654 N N . THR A 1 84 ? -4.432 6.734 -0.830 1.00 98.38 84 THR A N 1
ATOM 655 C CA . THR A 1 84 ? -3.806 5.776 -1.756 1.00 98.38 84 THR A CA 1
ATOM 656 C C . THR A 1 84 ? -3.618 6.386 -3.143 1.00 98.38 84 THR A C 1
ATOM 658 O O . THR A 1 84 ? -2.567 6.199 -3.755 1.00 98.38 84 THR A O 1
ATOM 661 N N . ASP A 1 85 ? -4.630 7.089 -3.651 1.00 98.00 85 ASP A N 1
ATOM 662 C CA . ASP A 1 85 ? -4.600 7.694 -4.979 1.00 98.00 85 ASP A CA 1
ATOM 663 C C . ASP A 1 85 ? -3.565 8.823 -5.051 1.00 98.00 85 ASP A C 1
ATOM 665 O O . ASP A 1 85 ? -2.817 8.874 -6.025 1.00 98.00 85 ASP A O 1
ATOM 669 N N . ILE A 1 86 ? -3.443 9.647 -4.001 1.00 97.81 86 ILE A N 1
ATOM 670 C CA . ILE A 1 86 ? -2.402 10.683 -3.883 1.00 97.81 86 ILE A CA 1
ATOM 671 C C . ILE A 1 86 ? -1.008 10.058 -4.015 1.00 97.81 86 ILE A C 1
ATOM 673 O O . ILE A 1 86 ? -0.228 10.451 -4.879 1.00 97.81 86 ILE A O 1
ATOM 677 N N . VAL A 1 87 ? -0.705 9.023 -3.227 1.00 97.19 87 VAL A N 1
ATOM 678 C CA . VAL A 1 87 ? 0.616 8.376 -3.278 1.00 97.19 87 VAL A CA 1
ATOM 679 C C . VAL A 1 87 ? 0.843 7.655 -4.612 1.00 97.19 87 VAL A C 1
ATOM 681 O O . VAL A 1 87 ? 1.957 7.651 -5.138 1.00 97.19 87 VAL A O 1
ATOM 684 N N . LEU A 1 88 ? -0.191 7.046 -5.204 1.00 97.25 88 LEU A N 1
ATOM 685 C CA . LEU A 1 88 ? -0.061 6.418 -6.522 1.00 97.25 88 LEU A CA 1
ATOM 686 C C . LEU A 1 88 ? 0.149 7.427 -7.648 1.00 97.25 88 LEU A C 1
ATOM 688 O O . LEU A 1 88 ? 0.792 7.072 -8.636 1.00 97.25 88 LEU A O 1
ATOM 692 N N . MET A 1 89 ? -0.370 8.651 -7.531 1.00 97.19 89 MET A N 1
ATOM 693 C CA . MET A 1 89 ? -0.054 9.722 -8.475 1.00 97.19 89 MET A CA 1
ATOM 694 C C . MET A 1 89 ? 1.448 10.015 -8.463 1.00 97.19 89 MET A C 1
ATOM 696 O O . MET A 1 89 ? 2.050 10.014 -9.534 1.00 97.19 89 MET A O 1
ATOM 700 N N . ASP A 1 90 ? 2.067 10.125 -7.286 1.00 96.88 90 ASP A N 1
ATOM 701 C CA . ASP A 1 90 ? 3.517 10.333 -7.162 1.00 96.88 90 ASP A CA 1
ATOM 702 C C . ASP A 1 90 ? 4.319 9.151 -7.728 1.00 96.88 90 ASP A C 1
ATOM 704 O O . ASP A 1 90 ? 5.250 9.336 -8.511 1.00 96.88 90 ASP A O 1
ATOM 708 N N . VAL A 1 91 ? 3.920 7.912 -7.410 1.00 96.81 91 VAL A N 1
ATOM 709 C CA . VAL A 1 91 ? 4.552 6.698 -7.964 1.00 96.81 91 VAL A CA 1
ATOM 710 C C . VAL A 1 91 ? 4.476 6.677 -9.494 1.00 96.81 91 VAL A C 1
ATOM 712 O O . VAL A 1 91 ? 5.425 6.273 -10.167 1.00 96.81 91 VAL A O 1
ATOM 715 N N . ARG A 1 92 ? 3.342 7.088 -10.069 1.00 95.75 92 ARG A N 1
ATOM 716 C CA . ARG A 1 92 ? 3.137 7.120 -11.524 1.00 95.75 92 ARG A CA 1
ATOM 717 C C . ARG A 1 92 ? 3.886 8.268 -12.189 1.00 95.75 92 ARG A C 1
ATOM 719 O O . ARG A 1 92 ? 4.374 8.072 -13.299 1.00 95.75 92 ARG A O 1
ATOM 726 N N . GLN A 1 93 ? 4.009 9.409 -11.519 1.00 96.44 93 GLN A N 1
ATOM 727 C CA . GLN A 1 93 ? 4.824 10.521 -11.992 1.00 96.44 93 GLN A CA 1
ATOM 728 C C . GLN A 1 93 ? 6.303 10.124 -12.049 1.00 96.44 93 GLN A C 1
ATOM 730 O O . GLN A 1 93 ? 6.931 10.275 -13.090 1.00 96.44 93 GLN A O 1
ATOM 735 N N . GLU A 1 94 ? 6.827 9.496 -10.996 1.00 96.75 94 GLU A N 1
ATOM 736 C CA . GLU A 1 94 ? 8.207 8.992 -10.962 1.00 96.75 94 GLU A CA 1
ATOM 737 C C . GLU A 1 94 ? 8.472 7.977 -12.090 1.00 96.75 94 GLU A C 1
ATOM 739 O O . GLU A 1 94 ? 9.510 8.011 -12.752 1.00 96.75 94 GLU A O 1
ATOM 744 N N . ARG A 1 95 ? 7.511 7.082 -12.363 1.00 97.00 95 ARG A N 1
ATOM 745 C CA . ARG A 1 95 ? 7.588 6.163 -13.511 1.00 97.00 95 ARG A CA 1
ATOM 746 C C . ARG A 1 95 ? 7.670 6.920 -14.833 1.00 97.00 95 ARG A C 1
ATOM 748 O O . ARG A 1 95 ? 8.499 6.571 -15.670 1.00 97.00 95 ARG A O 1
ATOM 755 N N . TRP A 1 96 ? 6.827 7.936 -15.019 1.00 95.88 96 TRP A N 1
ATOM 756 C CA . TRP A 1 96 ? 6.814 8.766 -16.223 1.00 95.88 96 TRP A CA 1
ATOM 757 C C . TRP A 1 96 ? 8.155 9.471 -16.435 1.00 95.88 96 TRP A C 1
ATOM 759 O O . TRP A 1 96 ? 8.749 9.341 -17.505 1.00 95.88 96 TRP A O 1
ATOM 769 N N . ASP A 1 97 ? 8.671 10.131 -15.398 1.00 97.19 97 ASP A N 1
ATOM 770 C CA . ASP A 1 97 ? 9.934 10.876 -15.443 1.00 97.19 97 ASP A CA 1
ATOM 771 C C . ASP A 1 97 ? 11.129 9.968 -15.773 1.00 97.19 97 ASP A C 1
ATOM 773 O O . ASP A 1 97 ? 12.116 10.400 -16.371 1.00 97.19 97 ASP A O 1
ATOM 777 N N . ARG A 1 98 ? 11.016 8.678 -15.440 1.00 95.94 98 ARG A N 1
ATOM 778 C CA . ARG A 1 98 ? 12.032 7.649 -15.692 1.00 95.94 98 ARG A CA 1
ATOM 779 C C . ARG A 1 98 ? 11.778 6.804 -16.943 1.00 95.94 98 ARG A C 1
ATOM 781 O O . ARG A 1 98 ? 12.566 5.904 -17.229 1.00 95.94 98 ARG A O 1
ATOM 788 N N . GLY A 1 99 ? 10.702 7.061 -17.688 1.00 96.31 99 GLY A N 1
ATOM 789 C CA . GLY A 1 99 ? 10.337 6.294 -18.885 1.00 96.31 99 GLY A CA 1
ATOM 790 C C . GLY A 1 99 ? 9.912 4.844 -18.607 1.00 96.31 99 GLY A C 1
ATOM 791 O O . GLY A 1 99 ? 10.024 3.987 -19.484 1.00 96.31 99 GLY A O 1
ATOM 792 N N . ILE 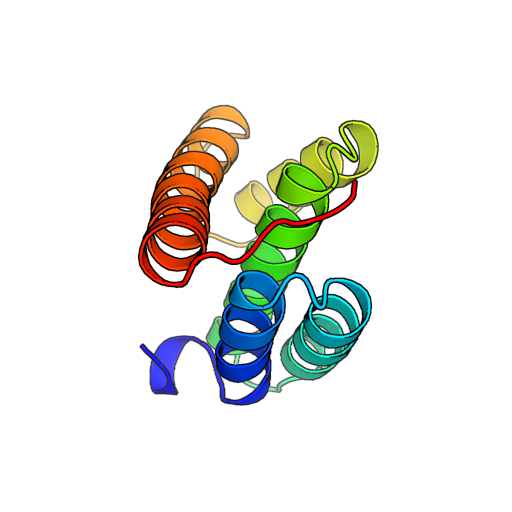A 1 100 ? 9.440 4.548 -17.395 1.00 95.69 100 ILE A N 1
ATOM 793 C CA . ILE A 1 100 ? 8.989 3.219 -16.967 1.00 95.69 100 ILE A CA 1
ATOM 794 C C . ILE A 1 100 ? 7.503 3.040 -17.312 1.00 95.69 100 ILE A C 1
ATOM 796 O O . ILE A 1 100 ? 6.662 3.870 -16.973 1.00 95.69 100 ILE A O 1
ATOM 800 N N . SER A 1 101 ? 7.156 1.911 -17.939 1.00 89.19 101 SER A N 1
ATOM 801 C CA . SER A 1 101 ? 5.772 1.539 -18.259 1.00 89.19 101 SER A CA 1
ATOM 802 C C . SER A 1 101 ? 5.413 0.184 -17.646 1.00 89.19 101 SER A C 1
ATOM 804 O O . SER A 1 101 ? 6.050 -0.827 -17.945 1.00 89.19 101 SER A O 1
ATOM 806 N N . CYS A 1 102 ? 4.382 0.154 -16.795 1.00 86.69 102 CYS A N 1
ATOM 807 C CA . CYS A 1 102 ? 3.887 -1.083 -16.191 1.00 86.69 102 CYS A CA 1
ATOM 808 C C . CYS A 1 102 ? 2.899 -1.805 -17.115 1.00 86.69 102 CYS A C 1
ATOM 810 O O . CYS A 1 102 ? 2.091 -1.173 -17.797 1.00 86.69 102 CYS A O 1
ATOM 812 N N . ARG A 1 103 ? 2.894 -3.140 -17.058 1.00 76.31 103 ARG A N 1
ATOM 813 C CA . ARG A 1 103 ? 1.793 -3.968 -17.574 1.00 76.31 103 ARG A CA 1
ATOM 814 C C . ARG A 1 103 ? 0.922 -4.402 -16.395 1.00 76.31 103 ARG A C 1
ATOM 816 O O . ARG A 1 103 ? 1.473 -4.770 -15.360 1.00 76.31 103 ARG A O 1
ATOM 823 N N . PHE A 1 104 ? -0.397 -4.326 -16.558 1.00 71.50 104 PHE A N 1
ATOM 824 C CA . PHE A 1 104 ? -1.395 -4.604 -15.519 1.00 71.50 104 PHE A CA 1
ATOM 825 C C . PHE A 1 104 ? -2.237 -5.821 -15.887 1.00 71.50 104 PHE A C 1
ATOM 827 O O . PHE A 1 104 ? -2.549 -5.954 -17.094 1.00 71.50 104 PHE A O 1
#

Sequence (104 aa):
MKLKMGEDNYRGLLALVECEHNRAEALAKAGENSSNPYHKLSSLWLKALIANDLRQKDRTAKLYQQIVSADADIDTKQQASLETDIVLMDVRQERWDRGISCRF